Protein AF-A0A3M2BTS6-F1 (afdb_monomer_lite)

Foldseek 3Di:
DVVVVVVVVVVVVPDDPDQPKDWDWDDDPFKTKTKIKHWDDDLFFPTKIWMWMWMATPVGDIDIDIDIDTHHTVPPPPPPDD

Secondary structure (DSSP, 8-state):
-HHHHHHHHHHHHT----TT-EEEEEEETTEEEEEEEEE---SSEEEEEEEEEEEEETTS-EEEEEEEEEEEETTTT-TT--

Radius of gyration: 19.44 Å; chains: 1; bounding box: 66×17×46 Å

Sequence (82 aa):
MLKRGLLVFLLAVSMPSLQAGELDINFSNDTGKLGYATPFRNETFRQSQLTTGILFNNDSDYTLEAGLHVTGKVGSDAPGVS

pLDDT: mean 78.49, std 13.36, range [51.09, 94.0]

Structure (mmCIF, N/CA/C/O backbone):
data_AF-A0A3M2BTS6-F1
#
_entry.id   AF-A0A3M2BTS6-F1
#
loop_
_atom_site.group_PDB
_atom_site.id
_atom_site.type_symbol
_atom_site.label_atom_id
_atom_site.label_alt_id
_atom_site.label_comp_id
_atom_site.label_asym_id
_atom_site.label_entity_id
_atom_site.label_seq_id
_atom_site.pdbx_PDB_ins_code
_atom_site.Cartn_x
_atom_site.Cartn_y
_atom_site.Cartn_z
_atom_site.occupancy
_atom_site.B_iso_or_equiv
_atom_site.auth_seq_id
_atom_site.auth_comp_id
_atom_site.auth_asym_id
_atom_site.auth_atom_id
_atom_site.pdbx_PDB_model_num
ATOM 1 N N . MET A 1 1 ? 37.566 -6.733 1.325 1.00 57.47 1 MET A N 1
ATOM 2 C CA . MET A 1 1 ? 36.181 -7.262 1.401 1.00 57.47 1 MET A CA 1
ATOM 3 C C . MET A 1 1 ? 35.448 -6.810 2.670 1.00 57.47 1 MET A C 1
ATOM 5 O O . MET A 1 1 ? 34.292 -6.432 2.562 1.00 57.47 1 MET A O 1
ATOM 9 N N . LEU A 1 2 ? 36.126 -6.708 3.823 1.00 65.62 2 LEU A N 1
ATOM 10 C CA . LEU A 1 2 ? 35.559 -6.244 5.105 1.00 65.62 2 LEU A CA 1
ATOM 11 C C . LEU A 1 2 ? 34.857 -4.864 5.058 1.00 65.62 2 LEU A C 1
ATOM 13 O O . LEU A 1 2 ? 33.798 -4.683 5.646 1.00 65.62 2 LEU A O 1
ATOM 17 N N . LYS A 1 3 ? 35.394 -3.909 4.281 1.00 61.34 3 LYS A N 1
ATOM 18 C CA . LYS A 1 3 ? 34.822 -2.554 4.137 1.00 61.34 3 LYS A CA 1
ATOM 19 C C . LYS A 1 3 ? 33.440 -2.528 3.466 1.00 61.34 3 LYS A C 1
ATOM 21 O O . LYS A 1 3 ? 32.668 -1.613 3.712 1.00 61.34 3 LYS A O 1
ATOM 26 N N . ARG A 1 4 ? 33.125 -3.528 2.632 1.00 63.28 4 ARG A N 1
ATOM 27 C CA . ARG A 1 4 ? 31.817 -3.633 1.962 1.00 63.28 4 ARG A CA 1
ATOM 28 C C . ARG A 1 4 ? 30.754 -4.212 2.899 1.00 63.28 4 ARG A C 1
ATOM 30 O O . ARG A 1 4 ? 29.630 -3.736 2.887 1.00 63.28 4 ARG A O 1
ATOM 37 N N . GLY A 1 5 ? 31.129 -5.166 3.757 1.00 71.75 5 GLY A N 1
ATOM 38 C CA . GLY A 1 5 ? 30.225 -5.735 4.764 1.00 71.75 5 GLY A CA 1
ATOM 39 C C . GLY A 1 5 ? 29.821 -4.726 5.840 1.00 71.75 5 GLY A C 1
ATOM 40 O O . GLY A 1 5 ? 28.657 -4.671 6.220 1.00 71.75 5 GLY A O 1
ATOM 41 N N . LEU A 1 6 ? 30.755 -3.866 6.264 1.00 79.25 6 LEU A N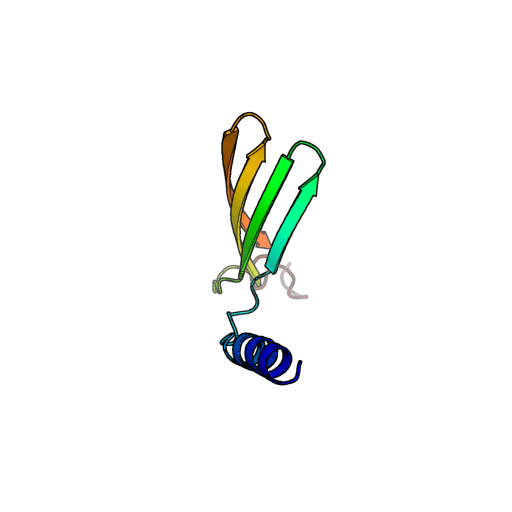 1
ATOM 42 C CA . LEU A 1 6 ? 30.474 -2.823 7.253 1.00 79.25 6 LEU A CA 1
ATOM 43 C C . LEU A 1 6 ? 29.454 -1.794 6.742 1.00 79.25 6 LEU A C 1
ATOM 45 O O . LEU A 1 6 ? 28.608 -1.346 7.504 1.00 79.25 6 LEU A O 1
ATOM 49 N N . LEU A 1 7 ? 29.510 -1.452 5.451 1.00 74.38 7 LEU A N 1
ATOM 50 C CA . LEU A 1 7 ? 28.604 -0.479 4.841 1.00 74.38 7 LEU A CA 1
ATOM 51 C C . LEU A 1 7 ? 27.168 -1.019 4.738 1.00 74.38 7 LEU A C 1
ATOM 53 O O . LEU A 1 7 ? 26.218 -0.299 5.025 1.00 74.38 7 LEU A O 1
ATOM 57 N N . VAL A 1 8 ? 27.020 -2.303 4.397 1.00 76.56 8 VAL A N 1
ATOM 58 C CA . VAL A 1 8 ? 25.720 -2.997 4.364 1.00 76.56 8 VAL A CA 1
ATOM 59 C C . VAL A 1 8 ? 25.136 -3.132 5.773 1.00 76.56 8 VAL A C 1
ATOM 61 O O . VAL A 1 8 ? 23.947 -2.902 5.967 1.00 76.56 8 VAL A O 1
ATOM 64 N N . PHE A 1 9 ? 25.973 -3.433 6.769 1.00 75.31 9 PHE A N 1
ATOM 65 C CA . PHE A 1 9 ? 25.545 -3.505 8.166 1.00 75.31 9 PHE A CA 1
ATOM 66 C C . PHE A 1 9 ? 25.099 -2.136 8.704 1.00 75.31 9 PHE A C 1
ATOM 68 O O . PHE A 1 9 ? 24.066 -2.045 9.357 1.00 75.31 9 PHE A O 1
ATOM 75 N N . LEU A 1 10 ? 25.818 -1.056 8.376 1.00 75.62 10 LEU A N 1
ATOM 76 C CA . LEU A 1 10 ? 25.437 0.299 8.793 1.00 75.62 10 LEU A CA 1
ATOM 77 C C . LEU A 1 10 ? 24.101 0.754 8.179 1.00 75.62 10 LEU A C 1
ATOM 79 O O . LEU A 1 10 ? 23.316 1.404 8.862 1.00 75.62 10 LEU A O 1
ATOM 83 N N . LEU A 1 11 ? 23.832 0.381 6.922 1.00 68.88 11 LEU A N 1
ATOM 84 C CA . LEU A 1 11 ? 22.565 0.665 6.232 1.00 68.88 11 LEU A CA 1
ATOM 85 C C . LEU A 1 11 ? 21.388 -0.150 6.788 1.00 68.88 11 LEU A C 1
ATOM 87 O O . LEU A 1 11 ? 20.262 0.340 6.816 1.00 68.88 11 LEU A O 1
ATOM 91 N N . ALA A 1 12 ? 21.641 -1.374 7.258 1.00 66.56 12 ALA A N 1
ATOM 92 C CA . ALA A 1 12 ? 20.615 -2.215 7.874 1.00 66.56 12 ALA A CA 1
ATOM 93 C C . ALA A 1 12 ? 20.202 -1.714 9.271 1.00 66.56 12 ALA A C 1
ATOM 95 O O . ALA A 1 12 ? 19.049 -1.867 9.665 1.00 66.56 12 ALA A O 1
ATOM 96 N N . VAL A 1 13 ? 21.123 -1.088 10.014 1.00 69.94 13 VAL A N 1
ATOM 97 C CA . VAL A 1 13 ? 20.867 -0.574 11.374 1.00 69.94 13 VAL A CA 1
ATOM 98 C C . VAL A 1 13 ? 20.195 0.808 11.357 1.00 69.94 13 VAL A C 1
ATOM 100 O O . VAL A 1 13 ? 19.610 1.220 12.356 1.00 69.94 13 VAL A O 1
ATOM 103 N N . SER A 1 14 ? 20.221 1.523 10.228 1.00 62.47 14 SER A N 1
ATOM 104 C CA . SER A 1 14 ? 19.642 2.867 10.111 1.00 62.47 14 SER A CA 1
ATOM 105 C C . SER A 1 14 ? 18.181 2.901 9.664 1.00 62.47 14 SER A C 1
ATOM 107 O O . SER A 1 14 ? 17.698 3.982 9.340 1.00 62.47 14 SER A O 1
ATOM 109 N N . MET A 1 15 ? 17.471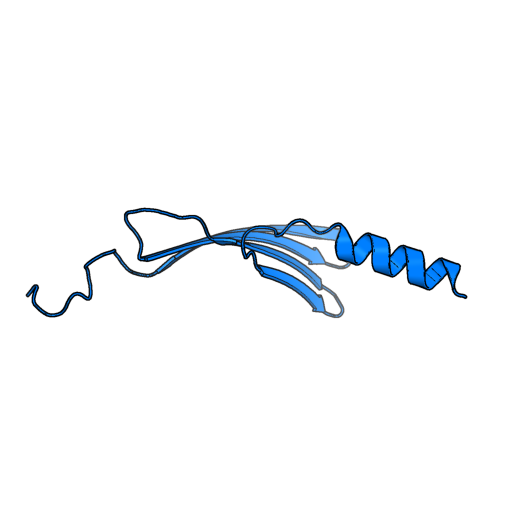 1.771 9.603 1.00 51.09 15 MET A N 1
ATOM 110 C CA . MET A 1 15 ? 16.027 1.810 9.376 1.00 51.09 15 MET A CA 1
ATOM 111 C C . MET A 1 15 ? 15.333 2.052 10.721 1.00 51.09 15 MET A C 1
ATOM 113 O O . MET A 1 15 ? 15.235 1.117 11.519 1.00 51.09 15 MET A O 1
ATOM 117 N N . PRO A 1 16 ? 14.873 3.286 11.027 1.00 52.12 16 PRO A N 1
ATOM 118 C CA . PRO A 1 16 ? 13.968 3.467 12.147 1.00 52.12 16 PRO A CA 1
ATOM 119 C C . PRO A 1 16 ? 12.761 2.572 11.889 1.00 52.12 16 PRO A C 1
ATOM 121 O O . PRO A 1 16 ? 12.346 2.405 10.743 1.00 52.12 16 PRO A O 1
ATOM 124 N N . SER A 1 17 ? 12.230 1.982 12.954 1.00 56.91 17 SER A N 1
ATOM 125 C CA . SER A 1 17 ? 10.997 1.203 12.962 1.00 56.91 17 SER A CA 1
ATOM 126 C C . SER A 1 17 ? 9.852 2.030 12.368 1.00 56.91 17 SER A C 1
ATOM 128 O O . SER A 1 17 ? 9.108 2.699 13.088 1.00 56.91 17 SER A O 1
ATOM 130 N N . LEU A 1 18 ? 9.751 2.031 11.042 1.00 52.53 18 LEU A N 1
ATOM 131 C CA . LEU A 1 18 ? 8.620 2.529 10.293 1.00 52.53 18 LEU A CA 1
ATOM 132 C C . LEU A 1 18 ? 7.449 1.666 10.744 1.00 52.53 18 LEU A C 1
ATOM 134 O O . LEU A 1 18 ? 7.409 0.465 10.491 1.00 52.53 18 LEU A O 1
ATOM 138 N N . GLN A 1 19 ? 6.585 2.288 11.545 1.00 58.88 19 GLN A N 1
ATOM 139 C CA . GLN A 1 19 ? 5.184 1.952 11.756 1.00 58.88 19 GLN A CA 1
ATOM 140 C C . GLN A 1 19 ? 4.723 0.886 10.760 1.00 58.88 19 GLN A C 1
ATOM 142 O O . GLN A 1 19 ? 4.685 1.205 9.582 1.00 58.88 19 GLN A O 1
ATOM 147 N N . ALA A 1 20 ? 4.466 -0.340 11.247 1.00 60.31 20 ALA A N 1
ATOM 148 C CA . ALA A 1 20 ? 4.291 -1.584 10.484 1.00 60.31 20 ALA A CA 1
ATOM 149 C C . ALA A 1 20 ? 3.504 -1.392 9.180 1.00 60.31 20 ALA A C 1
ATOM 151 O O . ALA A 1 20 ? 2.294 -1.599 9.131 1.00 60.31 20 ALA A O 1
ATOM 152 N N . GLY A 1 21 ? 4.210 -0.942 8.153 1.00 68.31 21 GLY A N 1
ATOM 153 C CA . GLY A 1 21 ? 3.694 -0.648 6.839 1.00 68.31 21 GLY A CA 1
ATOM 154 C C . GLY A 1 21 ? 4.224 -1.710 5.904 1.00 68.31 21 GLY A C 1
ATOM 155 O O . GLY A 1 21 ? 5.382 -2.119 6.007 1.00 68.31 21 GLY A O 1
ATOM 156 N N . GLU A 1 22 ? 3.363 -2.204 5.036 1.00 83.62 22 GLU A N 1
ATOM 157 C CA . GLU A 1 22 ? 3.729 -3.220 4.068 1.00 83.62 22 GLU A CA 1
ATOM 158 C C . GLU A 1 22 ? 4.257 -2.522 2.818 1.00 83.62 22 GLU A C 1
ATOM 160 O O . GLU A 1 22 ? 3.546 -1.735 2.194 1.00 83.62 22 GLU A O 1
ATOM 165 N N . LEU A 1 23 ? 5.522 -2.772 2.486 1.00 85.12 23 LEU A N 1
ATOM 166 C CA . LEU A 1 23 ? 6.102 -2.375 1.210 1.00 85.12 23 LEU A CA 1
ATOM 167 C C . LEU A 1 23 ? 5.974 -3.562 0.251 1.00 85.12 23 LEU A C 1
ATOM 169 O O . LEU A 1 23 ? 6.632 -4.582 0.448 1.00 85.12 23 LEU A O 1
ATOM 173 N N . ASP A 1 24 ? 5.138 -3.411 -0.771 1.00 86.50 24 ASP A N 1
ATOM 174 C CA . ASP A 1 24 ? 4.945 -4.391 -1.839 1.00 86.50 24 ASP A CA 1
ATOM 175 C C . ASP A 1 24 ? 5.756 -3.964 -3.066 1.00 86.50 24 ASP A C 1
ATOM 177 O O . ASP A 1 24 ? 5.610 -2.852 -3.580 1.00 86.50 24 ASP A O 1
ATOM 181 N N . ILE A 1 25 ? 6.641 -4.844 -3.520 1.00 90.00 25 ILE A N 1
ATOM 182 C CA . ILE A 1 25 ? 7.478 -4.630 -4.695 1.00 90.00 25 ILE A CA 1
ATOM 183 C C . ILE A 1 25 ? 7.274 -5.829 -5.609 1.00 90.00 25 ILE A C 1
ATOM 185 O O . ILE A 1 25 ? 7.712 -6.938 -5.296 1.00 90.00 25 ILE A O 1
ATOM 189 N N . ASN A 1 26 ? 6.644 -5.596 -6.756 1.00 90.62 26 ASN A N 1
ATOM 190 C CA . ASN A 1 26 ? 6.360 -6.636 -7.731 1.00 90.62 26 ASN A CA 1
ATOM 191 C C . ASN A 1 26 ? 6.898 -6.227 -9.102 1.00 90.62 26 ASN A C 1
ATOM 193 O O . ASN A 1 26 ? 6.615 -5.134 -9.584 1.00 90.62 26 ASN A O 1
ATOM 197 N N . PHE A 1 27 ? 7.671 -7.107 -9.727 1.00 90.19 27 PHE A N 1
ATOM 198 C CA . PH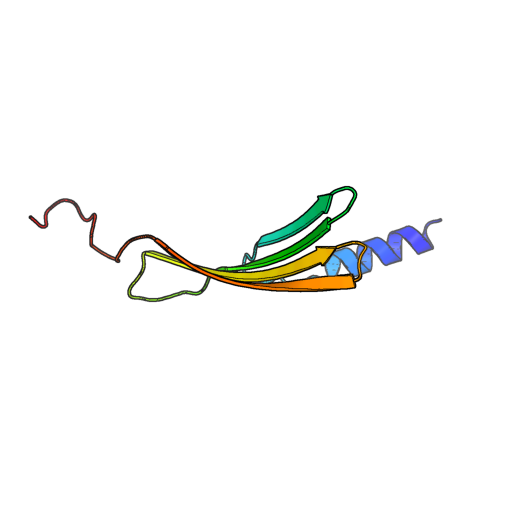E A 1 27 ? 8.177 -6.916 -11.079 1.00 90.19 27 PHE A CA 1
ATOM 199 C C . PHE A 1 27 ? 7.755 -8.105 -11.938 1.00 90.19 27 PHE A C 1
ATOM 201 O O . PHE A 1 27 ? 8.031 -9.258 -11.607 1.00 90.19 27 PHE A O 1
ATOM 208 N N . SER A 1 28 ? 7.110 -7.804 -13.055 1.00 90.06 28 SER A N 1
ATOM 209 C CA . SER A 1 28 ? 6.808 -8.710 -14.157 1.00 90.06 28 SER A CA 1
ATOM 210 C C . SER A 1 28 ? 7.553 -8.226 -15.405 1.00 90.06 28 SER A C 1
ATOM 212 O O . SER A 1 28 ? 8.020 -7.090 -15.438 1.00 90.06 28 SER A O 1
ATOM 214 N N . ASN A 1 29 ? 7.676 -9.073 -16.432 1.00 85.75 29 ASN A N 1
ATOM 215 C CA . ASN A 1 29 ? 8.498 -8.805 -17.625 1.00 85.75 29 ASN A CA 1
ATOM 216 C C . ASN A 1 29 ? 8.283 -7.408 -18.237 1.00 85.75 29 ASN A C 1
ATOM 218 O O . ASN A 1 29 ? 9.249 -6.791 -18.681 1.00 85.75 29 ASN A O 1
ATOM 222 N N . ASP A 1 30 ? 7.045 -6.909 -18.209 1.00 90.31 30 ASP A N 1
ATOM 223 C CA . ASP A 1 30 ? 6.672 -5.639 -18.837 1.00 90.31 30 ASP A CA 1
ATOM 224 C C . ASP A 1 30 ? 6.110 -4.598 -17.863 1.00 90.31 30 ASP A C 1
ATOM 226 O O . ASP A 1 30 ? 5.784 -3.484 -18.278 1.00 90.31 30 ASP A O 1
ATOM 230 N N . THR A 1 31 ? 5.978 -4.937 -16.576 1.00 90.94 31 THR A N 1
ATOM 231 C CA . THR A 1 31 ? 5.346 -4.070 -15.575 1.00 90.94 31 THR A CA 1
ATOM 232 C C . THR A 1 31 ? 6.039 -4.136 -14.221 1.00 90.94 31 THR A C 1
ATOM 234 O O . THR A 1 31 ? 6.413 -5.201 -13.738 1.00 90.94 31 THR A O 1
ATOM 237 N N . GLY A 1 32 ? 6.179 -2.986 -13.569 1.00 92.00 32 GLY A N 1
ATOM 238 C CA . GLY A 1 32 ? 6.632 -2.875 -12.189 1.00 92.00 32 GLY A CA 1
ATOM 239 C C . GLY A 1 32 ? 5.571 -2.210 -11.325 1.00 92.00 32 GLY A C 1
ATOM 240 O O . GLY A 1 32 ? 4.957 -1.223 -11.727 1.00 92.00 32 GLY A O 1
ATOM 241 N N . LYS A 1 33 ? 5.355 -2.745 -10.128 1.00 91.50 33 LYS A N 1
ATOM 242 C CA . LYS A 1 33 ? 4.487 -2.177 -9.101 1.00 91.50 33 LYS A CA 1
ATOM 243 C C . LYS A 1 33 ? 5.307 -1.909 -7.848 1.00 91.50 33 LYS A C 1
ATOM 245 O O . LYS A 1 33 ? 5.993 -2.794 -7.338 1.00 91.50 33 LYS A O 1
ATOM 250 N N . LEU A 1 34 ? 5.186 -0.691 -7.340 1.00 91.81 34 LEU A N 1
ATOM 251 C CA . LEU A 1 34 ? 5.655 -0.303 -6.017 1.00 91.81 34 LEU A CA 1
ATOM 252 C C . LEU A 1 34 ? 4.441 0.155 -5.219 1.00 91.81 34 LEU A C 1
ATOM 254 O O . LEU A 1 34 ? 3.790 1.125 -5.599 1.00 91.81 34 LEU A O 1
ATOM 258 N N . GLY A 1 35 ? 4.122 -0.550 -4.144 1.00 92.44 35 GLY A N 1
ATOM 259 C CA . GLY A 1 35 ? 3.011 -0.250 -3.252 1.00 92.44 35 GLY A CA 1
ATOM 260 C C . GLY A 1 35 ? 3.491 -0.060 -1.821 1.00 92.44 35 GLY A C 1
ATOM 261 O O . GLY A 1 35 ? 4.417 -0.726 -1.372 1.00 92.44 35 GLY A O 1
ATOM 262 N N . TYR A 1 36 ? 2.847 0.839 -1.091 1.00 89.31 36 TYR A N 1
ATOM 263 C CA . TYR A 1 36 ? 3.044 1.029 0.334 1.00 89.31 36 TYR A CA 1
ATOM 264 C C . TYR A 1 36 ? 1.688 1.075 1.031 1.00 89.31 36 TYR A C 1
ATOM 266 O O . TYR A 1 36 ? 0.852 1.927 0.728 1.00 89.31 36 TYR A O 1
ATOM 274 N N . ALA A 1 37 ? 1.466 0.162 1.968 1.00 89.56 37 ALA A N 1
ATOM 275 C CA . ALA A 1 37 ? 0.277 0.133 2.803 1.00 89.56 37 ALA A CA 1
ATOM 276 C C . ALA A 1 37 ? 0.647 0.533 4.228 1.00 89.56 37 ALA A C 1
ATOM 278 O O . ALA A 1 37 ? 1.465 -0.120 4.868 1.00 89.56 37 ALA A O 1
ATOM 279 N N . THR A 1 38 ? 0.033 1.590 4.752 1.00 88.75 38 THR A N 1
ATOM 280 C CA . THR A 1 38 ? 0.253 2.055 6.124 1.00 88.75 38 THR A CA 1
ATOM 281 C C . THR A 1 38 ? -1.010 1.888 6.965 1.00 88.75 38 THR A C 1
ATOM 283 O O . THR A 1 38 ? -2.089 2.342 6.562 1.00 88.75 38 THR A O 1
ATOM 286 N N . PRO A 1 39 ? -0.930 1.240 8.142 1.00 85.69 39 PRO A N 1
ATOM 287 C CA . PRO A 1 39 ? -2.043 1.217 9.068 1.00 85.69 39 PRO A CA 1
ATOM 288 C C . PRO A 1 39 ? -2.217 2.607 9.681 1.00 85.69 39 PRO A C 1
ATOM 290 O O . PRO A 1 39 ? -1.269 3.211 10.194 1.00 85.69 39 PRO A O 1
ATOM 293 N N . PHE A 1 40 ? -3.454 3.087 9.702 1.00 82.81 40 PHE A N 1
ATOM 294 C CA . PHE A 1 40 ? -3.819 4.278 10.455 1.00 82.81 40 PHE A CA 1
ATOM 295 C C . PHE A 1 40 ? -4.879 3.916 11.490 1.00 82.81 40 PHE A C 1
ATOM 297 O O . PHE A 1 40 ? -5.788 3.122 11.249 1.00 82.81 40 PHE A O 1
ATOM 304 N N . ARG A 1 41 ? -4.733 4.468 12.695 1.00 74.44 41 ARG A N 1
ATOM 305 C CA . ARG A 1 41 ? -5.685 4.228 13.775 1.00 74.44 41 ARG A CA 1
ATOM 306 C C . ARG A 1 41 ? -6.880 5.158 13.591 1.00 74.44 41 ARG A C 1
ATOM 308 O O . ARG A 1 41 ? -6.714 6.368 13.488 1.00 74.44 41 ARG A O 1
ATOM 315 N N . ASN A 1 42 ? -8.073 4.582 13.600 1.00 74.88 42 ASN A N 1
ATOM 316 C CA . ASN A 1 42 ? -9.338 5.297 13.675 1.00 74.88 42 ASN A CA 1
ATOM 317 C C . ASN A 1 42 ? -10.165 4.651 14.795 1.00 74.88 42 ASN A C 1
ATOM 319 O O . ASN A 1 42 ? -10.173 3.432 14.921 1.00 74.88 42 ASN A O 1
ATOM 323 N N . GLU A 1 43 ? -10.838 5.450 15.616 1.00 76.44 43 GLU A N 1
ATOM 324 C CA . GLU A 1 43 ? -11.665 4.966 16.733 1.00 76.44 43 GLU A CA 1
ATOM 325 C C . GLU A 1 43 ? -12.971 4.296 16.268 1.00 76.44 43 GLU A C 1
ATOM 327 O O . GLU A 1 43 ? -13.600 3.551 17.013 1.00 76.44 43 GLU A O 1
ATOM 332 N N . THR A 1 44 ? -13.369 4.530 15.016 1.00 78.56 44 THR A N 1
ATOM 333 C CA . THR A 1 44 ? -14.616 4.022 14.427 1.00 78.56 44 THR A CA 1
ATOM 334 C C . THR A 1 44 ? -14.476 2.597 13.884 1.00 78.56 44 THR A C 1
ATOM 336 O O . THR A 1 44 ? -15.426 1.808 13.929 1.00 78.56 44 THR A O 1
ATOM 339 N N . PHE A 1 45 ? -13.297 2.251 13.365 1.00 80.12 45 PHE A N 1
ATOM 340 C CA . PHE A 1 45 ? -13.059 1.016 12.616 1.00 80.12 45 PHE A CA 1
ATOM 341 C C . PHE A 1 45 ? -12.040 0.132 13.330 1.00 80.12 45 PHE A C 1
ATOM 343 O O . PHE A 1 45 ? -11.087 0.634 13.924 1.00 80.12 45 PHE A O 1
ATOM 350 N N . ARG A 1 46 ? -12.220 -1.193 13.269 1.00 75.94 46 ARG A N 1
ATOM 351 C CA . ARG A 1 46 ? -11.317 -2.134 13.963 1.00 75.94 46 ARG A CA 1
ATOM 352 C C . ARG A 1 46 ? -9.919 -2.137 13.346 1.00 75.94 46 ARG A C 1
ATOM 354 O O . ARG A 1 46 ? -8.931 -2.227 14.068 1.00 75.94 46 ARG A O 1
ATOM 361 N N . GLN A 1 47 ? -9.843 -2.023 12.024 1.00 80.44 47 GLN A N 1
ATOM 362 C CA . GLN A 1 47 ? -8.596 -1.907 11.280 1.00 80.44 47 GLN A CA 1
ATOM 363 C C . GLN A 1 47 ? -8.803 -0.945 10.116 1.00 80.44 47 GLN A C 1
ATOM 365 O O . GLN A 1 47 ? -9.811 -1.026 9.418 1.00 80.44 47 GLN A O 1
ATOM 370 N N . SER A 1 48 ? -7.861 -0.023 9.927 1.00 87.62 48 SER A N 1
ATOM 371 C CA . SER A 1 48 ? -7.847 0.867 8.768 1.00 87.62 48 SER A CA 1
ATOM 372 C C . SER A 1 48 ? -6.443 0.918 8.173 1.00 87.62 48 SER A C 1
ATOM 374 O O . SER A 1 48 ? -5.455 1.037 8.901 1.00 87.62 48 SER A O 1
ATOM 376 N N . GLN A 1 49 ? -6.354 0.802 6.855 1.00 88.75 49 GLN A N 1
ATOM 377 C CA . GLN A 1 49 ? -5.118 0.834 6.087 1.00 88.75 49 GLN A CA 1
ATOM 378 C C . GLN A 1 49 ? -5.283 1.786 4.909 1.00 88.75 49 GLN A C 1
ATOM 380 O O . GLN A 1 49 ? -6.305 1.782 4.222 1.00 88.75 49 GLN A O 1
ATOM 385 N N . LEU A 1 50 ? -4.277 2.625 4.705 1.00 89.88 50 LEU A N 1
ATOM 386 C CA . LEU A 1 50 ? -4.145 3.468 3.530 1.00 89.88 50 LEU A CA 1
ATOM 387 C C . LEU A 1 50 ? -3.083 2.838 2.636 1.00 89.88 50 LEU A C 1
ATOM 389 O O . LEU A 1 50 ? -1.950 2.654 3.075 1.00 89.88 50 LEU A O 1
ATOM 393 N N . THR A 1 51 ? -3.444 2.542 1.399 1.00 91.56 51 THR A N 1
ATOM 394 C CA . THR A 1 51 ? -2.538 2.014 0.385 1.00 91.56 51 THR A CA 1
ATOM 395 C C . THR A 1 51 ? -2.264 3.099 -0.637 1.00 91.56 51 THR A C 1
ATOM 397 O O . THR A 1 51 ? -3.191 3.735 -1.136 1.00 91.56 51 THR A O 1
ATOM 400 N N . THR A 1 52 ? -1.000 3.309 -0.965 1.00 93.62 52 THR A N 1
ATOM 401 C CA . THR A 1 52 ? -0.579 4.106 -2.115 1.00 93.62 52 THR A CA 1
ATOM 402 C C . THR A 1 52 ? 0.338 3.267 -2.983 1.00 93.62 52 THR A C 1
ATOM 404 O O . THR A 1 52 ? 1.053 2.401 -2.487 1.00 93.62 52 THR A O 1
ATOM 407 N N . GLY A 1 53 ? 0.325 3.488 -4.288 1.00 93.25 53 GLY A N 1
ATOM 408 C CA . GLY A 1 53 ? 1.185 2.742 -5.185 1.00 93.25 53 GLY A CA 1
ATOM 409 C C . GLY A 1 53 ? 1.384 3.422 -6.521 1.00 93.25 53 GLY A C 1
ATOM 410 O O . GLY A 1 53 ? 0.639 4.319 -6.913 1.00 93.25 53 GLY A O 1
ATOM 411 N N . ILE A 1 54 ? 2.417 2.977 -7.215 1.00 93.06 54 ILE A N 1
ATOM 412 C CA . ILE A 1 54 ? 2.683 3.317 -8.599 1.00 93.06 54 ILE A CA 1
ATOM 413 C C . ILE A 1 54 ? 2.866 2.022 -9.381 1.00 93.06 54 ILE A C 1
ATOM 415 O O . ILE A 1 54 ? 3.628 1.136 -8.990 1.00 93.06 54 ILE A O 1
ATOM 419 N N . LEU A 1 55 ? 2.134 1.920 -10.478 1.00 93.44 55 LEU A N 1
ATOM 420 C CA . LEU A 1 55 ? 2.313 0.914 -11.508 1.00 93.44 55 LEU A CA 1
ATOM 421 C C . LEU A 1 55 ? 2.987 1.598 -12.691 1.00 93.44 55 LEU A C 1
ATOM 423 O O . LEU A 1 55 ? 2.548 2.671 -13.095 1.00 93.44 55 LEU A O 1
ATOM 427 N N . PHE A 1 56 ? 4.026 0.996 -13.245 1.00 92.00 56 PHE A N 1
ATOM 428 C CA . PHE A 1 56 ? 4.702 1.482 -14.441 1.00 92.00 56 PHE A CA 1
ATOM 429 C C . PHE A 1 56 ? 4.948 0.334 -15.415 1.00 92.00 56 PHE A C 1
ATOM 431 O O . PHE A 1 56 ? 5.060 -0.821 -14.998 1.00 92.00 56 PHE A O 1
ATOM 438 N N . ASN A 1 57 ? 5.018 0.642 -16.706 1.00 93.12 57 ASN A N 1
ATOM 439 C CA . ASN A 1 57 ? 5.344 -0.323 -17.754 1.00 93.12 57 ASN A CA 1
ATOM 440 C C . ASN A 1 57 ? 6.627 0.071 -18.509 1.00 93.12 57 ASN A C 1
ATOM 442 O O . ASN A 1 57 ? 7.190 1.151 -18.305 1.00 93.12 57 ASN A O 1
ATOM 446 N N . ASN A 1 58 ? 7.091 -0.818 -19.389 1.00 89.75 58 ASN A N 1
ATOM 447 C CA . ASN A 1 58 ? 8.245 -0.556 -20.258 1.00 89.75 58 ASN A CA 1
ATOM 448 C C . ASN A 1 58 ? 8.000 0.582 -21.270 1.00 89.75 58 ASN A C 1
ATOM 450 O O . ASN A 1 58 ? 8.958 1.209 -21.720 1.00 89.75 58 ASN A O 1
ATOM 454 N N . ASP A 1 59 ? 6.738 0.896 -21.569 1.00 90.31 59 ASP A N 1
ATOM 455 C CA . ASP A 1 59 ? 6.340 1.981 -22.474 1.00 90.31 59 ASP A CA 1
ATOM 456 C C . ASP A 1 59 ? 6.350 3.367 -21.798 1.00 90.31 59 ASP A C 1
ATOM 458 O O . ASP A 1 59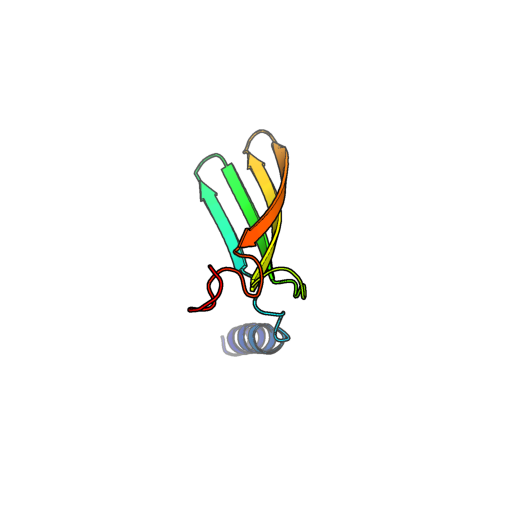 ? 5.979 4.366 -22.408 1.00 90.31 59 ASP A O 1
ATOM 462 N N . SER A 1 60 ? 6.857 3.456 -20.560 1.00 78.94 60 SER A N 1
ATOM 463 C CA . SER A 1 60 ? 6.914 4.679 -19.741 1.00 78.94 60 SER A CA 1
ATOM 464 C C . SER A 1 60 ? 5.553 5.235 -19.309 1.00 78.94 60 SER A C 1
ATOM 466 O O . SER A 1 60 ? 5.487 6.352 -18.786 1.00 78.94 60 SER A O 1
ATOM 468 N N . ASP A 1 61 ? 4.480 4.459 -19.450 1.00 89.69 61 ASP A N 1
ATOM 469 C CA . ASP A 1 61 ? 3.209 4.778 -18.819 1.00 89.69 61 ASP A CA 1
ATOM 470 C C . ASP A 1 61 ? 3.300 4.493 -17.324 1.00 89.69 61 ASP A C 1
ATOM 472 O O . ASP A 1 61 ? 3.866 3.489 -16.880 1.00 89.69 61 ASP A O 1
ATOM 476 N N . TYR A 1 62 ? 2.688 5.372 -16.537 1.00 90.94 62 TYR A N 1
ATOM 477 C CA . TYR A 1 62 ? 2.555 5.194 -15.103 1.00 90.94 62 TYR A CA 1
ATOM 478 C C . TYR A 1 62 ? 1.114 5.435 -14.660 1.00 90.94 62 TYR A C 1
ATOM 480 O O . TYR A 1 62 ? 0.424 6.336 -15.133 1.00 90.94 62 TYR A O 1
ATOM 488 N N . THR A 1 63 ? 0.657 4.619 -13.718 1.00 94.00 63 THR A N 1
ATOM 489 C CA . THR A 1 63 ? -0.641 4.744 -13.056 1.00 94.00 63 THR A CA 1
ATOM 490 C C . THR A 1 63 ? -0.410 4.850 -11.560 1.00 94.00 63 THR A C 1
ATOM 492 O O . THR A 1 63 ? 0.319 4.050 -10.977 1.00 94.00 63 THR A O 1
ATOM 495 N N . LEU A 1 64 ? -1.035 5.842 -10.934 1.00 93.31 64 LEU A N 1
ATOM 496 C CA . LEU A 1 64 ? -1.026 5.992 -9.484 1.00 93.31 64 LEU A CA 1
ATOM 497 C C . LEU A 1 64 ? -2.246 5.286 -8.893 1.00 93.31 64 LEU A C 1
ATOM 499 O O . LEU A 1 64 ? -3.366 5.456 -9.373 1.00 93.31 64 LEU A O 1
ATOM 503 N N . GLU A 1 65 ? -2.022 4.520 -7.835 1.00 90.38 65 GLU A N 1
ATOM 504 C CA . GLU A 1 65 ? -3.051 3.841 -7.057 1.00 90.38 65 GLU A CA 1
ATOM 505 C C . GLU A 1 65 ? -3.116 4.479 -5.666 1.00 90.38 65 GLU A C 1
ATOM 507 O O . GLU A 1 65 ? -2.093 4.704 -5.018 1.00 90.38 65 GLU A O 1
ATOM 512 N N . ALA A 1 66 ? -4.325 4.770 -5.194 1.00 92.62 66 ALA A N 1
ATOM 513 C CA . ALA A 1 66 ? -4.577 5.114 -3.804 1.00 92.62 66 ALA A CA 1
ATOM 514 C C . ALA A 1 66 ? -5.852 4.400 -3.353 1.00 92.62 66 ALA A C 1
ATOM 516 O O . ALA A 1 66 ? -6.881 4.470 -4.025 1.00 92.62 66 ALA A O 1
ATOM 517 N N . GLY A 1 67 ? -5.780 3.706 -2.223 1.00 89.62 67 GLY A N 1
ATOM 518 C CA . GLY A 1 67 ? -6.858 2.873 -1.709 1.00 89.62 67 GLY A CA 1
ATOM 519 C C . GLY A 1 67 ? -6.999 3.006 -0.202 1.00 89.62 67 GLY A C 1
ATOM 520 O O . GLY A 1 67 ? -6.017 3.168 0.517 1.00 89.62 67 GLY A O 1
ATOM 521 N N . LEU A 1 68 ? -8.235 2.923 0.281 1.00 89.69 68 LEU A N 1
ATOM 522 C CA . LEU A 1 68 ? -8.543 2.859 1.703 1.00 89.69 68 LEU A CA 1
ATOM 523 C C . LEU A 1 68 ? -9.170 1.500 1.997 1.00 89.69 68 LEU A C 1
ATOM 525 O O . LEU A 1 68 ? -10.240 1.187 1.476 1.00 89.69 68 LEU A O 1
ATOM 529 N N . HIS A 1 69 ? -8.523 0.706 2.839 1.00 86.50 69 HIS A N 1
ATOM 530 C CA . HIS A 1 69 ? -9.065 -0.555 3.320 1.00 86.50 69 HIS A CA 1
ATOM 531 C C . HIS A 1 69 ? -9.507 -0.385 4.773 1.00 86.50 69 HIS A C 1
ATOM 533 O O . HIS A 1 69 ? -8.702 -0.053 5.641 1.00 86.50 69 HIS A O 1
ATOM 539 N N . VAL A 1 70 ? -10.792 -0.594 5.049 1.00 86.50 70 VAL A N 1
ATOM 540 C CA . VAL A 1 70 ? -11.381 -0.490 6.392 1.00 86.50 70 VAL A CA 1
ATOM 541 C C . VAL A 1 70 ? -12.146 -1.765 6.711 1.00 86.50 70 VAL A C 1
ATOM 543 O O . VAL A 1 70 ? -13.050 -2.151 5.973 1.00 86.50 70 VAL A O 1
ATOM 546 N N . THR A 1 71 ? -11.803 -2.397 7.833 1.00 83.75 71 THR A N 1
ATOM 547 C CA . THR A 1 71 ? -12.387 -3.676 8.252 1.00 83.75 71 THR A CA 1
ATOM 548 C C . THR A 1 71 ? -13.111 -3.520 9.577 1.00 83.75 71 THR A C 1
ATOM 550 O O . THR A 1 71 ? -12.494 -3.196 10.595 1.00 83.75 71 THR A O 1
ATOM 553 N N . GLY A 1 72 ? -14.415 -3.813 9.557 1.00 73.38 72 GLY A N 1
ATOM 554 C CA . GLY A 1 72 ? -15.288 -3.896 10.729 1.00 73.38 72 GLY A CA 1
ATOM 555 C C . GLY A 1 72 ? -15.546 -2.561 11.434 1.00 73.38 72 GLY A C 1
ATOM 556 O O . GLY A 1 72 ? -14.696 -1.672 11.488 1.00 73.38 72 GLY A O 1
ATOM 557 N N . LYS A 1 73 ? -16.725 -2.429 12.048 1.00 71.94 73 LYS A N 1
ATOM 558 C CA . LYS A 1 73 ? -17.017 -1.330 12.979 1.00 71.94 73 LYS A CA 1
ATOM 559 C C . LYS A 1 73 ? -16.677 -1.778 14.397 1.00 71.94 73 LYS A C 1
ATOM 561 O O . LYS A 1 73 ? -17.008 -2.905 14.785 1.00 71.94 73 LYS A O 1
ATOM 566 N N . VAL A 1 74 ? -16.031 -0.917 15.180 1.00 65.88 74 VAL A N 1
ATOM 567 C CA . VAL A 1 74 ? -15.783 -1.206 16.602 1.00 65.88 74 VAL A CA 1
ATOM 568 C C . VAL A 1 74 ? -17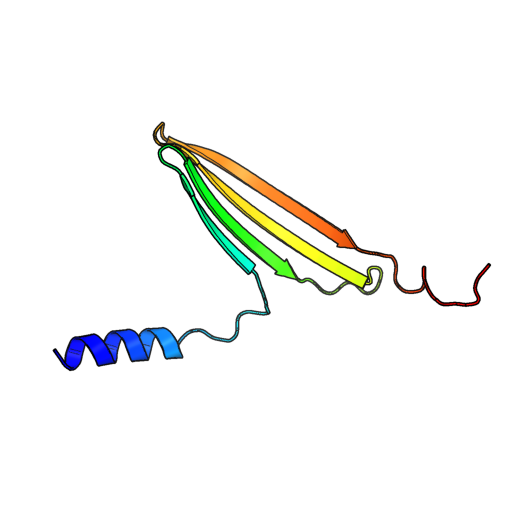.129 -1.484 17.289 1.00 65.88 74 VAL A C 1
ATOM 570 O O . VAL A 1 74 ? -18.063 -0.695 17.176 1.00 65.88 74 VAL A O 1
ATOM 573 N N . GLY A 1 75 ? -17.251 -2.648 17.935 1.00 64.75 75 GLY A N 1
ATOM 574 C CA . GLY A 1 75 ? -18.464 -3.076 18.645 1.00 64.75 75 GLY A CA 1
ATOM 575 C C . GLY A 1 75 ? -19.537 -3.798 17.815 1.00 64.75 75 GLY A C 1
ATOM 576 O O . GLY A 1 75 ? -20.508 -4.254 18.403 1.00 64.75 75 GLY A O 1
ATOM 577 N N . SER A 1 76 ? -19.377 -3.949 16.492 1.00 64.62 76 SER A N 1
ATOM 578 C CA . SER A 1 76 ? -20.394 -4.624 15.649 1.00 64.62 76 SER A CA 1
ATOM 579 C C . SER A 1 76 ? -20.475 -6.149 15.811 1.00 64.62 76 SER A 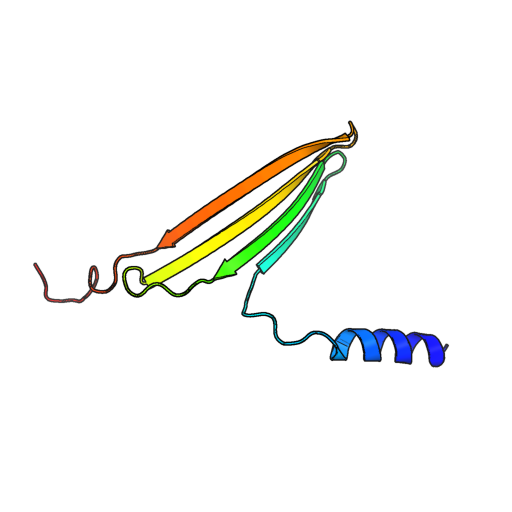C 1
ATOM 581 O O . SER A 1 76 ? -21.515 -6.721 15.514 1.00 64.62 76 SER A O 1
ATOM 583 N N . ASP A 1 77 ? -19.430 -6.781 16.355 1.00 61.69 77 ASP A N 1
ATOM 584 C CA . ASP A 1 77 ? -19.361 -8.235 16.587 1.00 61.69 77 ASP A CA 1
ATOM 585 C C . ASP A 1 77 ? -19.335 -8.596 18.084 1.00 61.69 77 ASP A C 1
ATOM 587 O O . ASP A 1 77 ? -18.910 -9.690 18.461 1.00 61.69 77 ASP A O 1
ATOM 591 N N . ALA A 1 78 ? -19.706 -7.665 18.971 1.00 60.72 78 ALA A N 1
ATOM 592 C CA . ALA A 1 78 ? -19.768 -7.960 20.398 1.00 60.72 78 ALA A CA 1
ATOM 593 C C . ALA A 1 78 ? -20.926 -8.948 20.655 1.00 60.72 78 ALA A C 1
ATOM 595 O O . ALA A 1 78 ? -22.073 -8.622 20.337 1.00 60.72 78 ALA A O 1
ATOM 596 N N . PRO A 1 79 ? -20.670 -10.146 21.216 1.00 52.38 79 PRO A N 1
ATOM 597 C CA . PRO A 1 79 ? -21.742 -11.081 21.529 1.00 52.38 79 PRO A CA 1
ATOM 598 C C . PRO A 1 79 ? -22.681 -10.442 22.562 1.00 52.38 79 PRO A C 1
ATOM 600 O O . PRO A 1 79 ? -22.255 -10.147 23.677 1.00 52.38 79 PRO A O 1
ATOM 603 N N . GLY A 1 80 ? -23.945 -10.213 22.187 1.00 57.00 80 GLY A N 1
ATOM 604 C CA . GLY A 1 80 ? -24.989 -9.718 23.097 1.00 57.00 80 GLY A CA 1
ATOM 605 C C . GLY A 1 80 ? -25.715 -8.425 22.701 1.00 57.00 80 GLY A C 1
ATOM 606 O O . GLY A 1 80 ? -26.493 -7.927 23.508 1.00 57.00 80 GLY A O 1
ATOM 607 N N . VAL A 1 81 ? -25.506 -7.883 21.498 1.00 54.00 81 VAL A N 1
ATOM 608 C CA . VAL A 1 81 ? -26.309 -6.766 20.956 1.00 54.00 81 VAL A CA 1
ATOM 609 C C . VAL A 1 81 ? -27.069 -7.229 19.711 1.00 54.00 81 VAL A C 1
ATOM 611 O O . VAL A 1 81 ? -26.565 -7.155 18.593 1.00 54.00 81 VAL A O 1
ATOM 614 N N . SER A 1 82 ? -28.275 -7.748 19.940 1.00 51.09 82 SER A N 1
ATOM 615 C CA . SER A 1 82 ? -29.330 -8.012 18.952 1.00 51.09 82 SER A CA 1
ATOM 616 C C . SER A 1 82 ? -30.602 -7.309 19.391 1.00 51.09 82 SER A C 1
ATOM 618 O O . SER A 1 82 ? -30.913 -7.465 20.596 1.00 51.09 82 SER A O 1
#